Protein AF-A0A529PZ16-F1 (afdb_monomer)

Nearest PDB structures (foldseek):
  6ty7-assembly1_A  TM=3.191E-01  e=8.105E-02  synthetic construct
  8kab-assembly1_h  TM=3.343E-01  e=9.637E-01  Mycolicibacterium smegmatis MC2 155

Mean predicted aligned error: 5.42 Å

Radius of gyration: 17.61 Å; Cα contacts (8 Å, |Δi|>4): 113; chains: 1; bounding box: 40×35×39 Å

Foldseek 3Di:
DEEEEEECRLVVCVVCVVVCVVPYPYYHYYHYNPDDPPDPDDLVVLLVVLVVCVVVVNQQAAPDQGFDDPDDDDLVPDPPDPDPVVVVVVVVVCVVPVVVDGGHHTSNRSND

Solvent-accessible surface area (backbone atoms only — not comparable to full-atom values): 6738 Å² total; per-residue (Å²): 86,73,46,79,31,49,31,63,53,17,38,52,50,59,73,46,40,81,85,32,62,94,55,43,81,51,75,49,70,40,71,52,54,83,72,72,83,94,57,97,62,57,70,70,55,53,36,52,52,27,46,52,39,39,76,71,69,48,23,80,43,59,67,44,88,37,70,56,68,94,66,79,75,58,72,93,78,44,89,88,58,96,45,70,67,61,49,52,53,58,49,49,51,35,73,79,36,58,87,78,56,72,47,41,56,26,24,44,63,70,47,109

Secondary structure (DSSP, 8-state):
-EEEEETHHHHHHHHHHHHHTTT-SEEEEES---S-TT-SS-HHHHHHHHHHHHHTT-TTSBSSS-SPPSSPPPGGG-SS-S-HHHHHHHHHHHHH-GGG---SPBHHHHH-

pLDDT: mean 91.37, std 5.58, range [70.75, 98.06]

Sequence (112 aa):
YYILAHSTGAVIALLASPSMVNRVRRMVLLAPFLEVPDMPVSIATVRRVCAIFCALGLGWLYAAIGPRPKVPPAFEVNKVTSDPARYRRNVGIYEAWPQLALGGPTIRWLKA

Structure (mmCIF, N/CA/C/O backbone):
data_AF-A0A529PZ16-F1
#
_entry.id   AF-A0A529PZ16-F1
#
loop_
_atom_site.group_PDB
_atom_site.id
_atom_site.type_symbol
_atom_site.label_atom_id
_atom_site.label_alt_id
_atom_site.label_comp_id
_atom_site.label_asym_id
_atom_site.label_entity_id
_atom_site.label_seq_id
_atom_site.pdbx_PDB_ins_code
_atom_site.Cartn_x
_atom_site.Cartn_y
_atom_site.Cartn_z
_atom_site.occupancy
_atom_site.B_iso_or_equiv
_atom_site.auth_seq_id
_atom_site.auth_comp_id
_atom_site.auth_asym_id
_atom_site.auth_atom_id
_atom_site.pdbx_PDB_model_num
ATOM 1 N N . TYR A 1 1 ? -26.027 -3.732 4.610 1.00 93.50 1 TYR A N 1
ATOM 2 C CA . TYR A 1 1 ? -24.951 -4.041 3.645 1.00 93.50 1 TYR A CA 1
ATOM 3 C C . TYR A 1 1 ? -23.959 -5.040 4.216 1.00 93.50 1 TYR A C 1
ATOM 5 O O . TYR A 1 1 ? -23.938 -5.252 5.428 1.00 93.50 1 TYR A O 1
ATOM 13 N N . TYR A 1 2 ? -23.150 -5.632 3.341 1.00 95.75 2 TYR A N 1
ATOM 14 C CA . TYR A 1 2 ? -21.996 -6.466 3.673 1.00 95.75 2 TYR A CA 1
ATOM 15 C C . TYR A 1 2 ? -20.755 -5.859 3.017 1.00 95.75 2 TYR A C 1
ATOM 17 O O . TYR A 1 2 ? -20.878 -5.251 1.955 1.00 95.75 2 TYR A O 1
ATOM 25 N N . ILE A 1 3 ? -19.587 -6.014 3.637 1.00 96.31 3 ILE A N 1
ATOM 26 C CA . ILE A 1 3 ? -18.309 -5.572 3.063 1.00 96.31 3 ILE A CA 1
ATOM 27 C C . ILE A 1 3 ? -17.425 -6.794 2.839 1.00 96.31 3 ILE A C 1
ATOM 29 O O . ILE A 1 3 ? -17.225 -7.580 3.762 1.00 96.31 3 ILE A O 1
ATOM 33 N N . LEU A 1 4 ? -16.867 -6.916 1.637 1.00 97.12 4 LEU A N 1
ATOM 34 C CA . LEU A 1 4 ? -15.730 -7.781 1.336 1.00 97.12 4 LEU A CA 1
ATOM 35 C C . LEU A 1 4 ? -14.562 -6.879 0.945 1.00 97.12 4 LEU A C 1
ATOM 37 O O . LEU A 1 4 ? -14.698 -6.072 0.026 1.00 97.12 4 LEU A O 1
ATOM 41 N N . ALA A 1 5 ? -13.437 -6.991 1.642 1.00 96.75 5 ALA A N 1
ATOM 42 C CA . ALA A 1 5 ? -12.282 -6.143 1.385 1.00 96.75 5 ALA A CA 1
ATOM 43 C C . ALA A 1 5 ? -10.964 -6.901 1.565 1.00 96.75 5 ALA A C 1
ATOM 45 O O . ALA A 1 5 ? -10.880 -7.847 2.345 1.00 96.75 5 ALA A O 1
ATOM 46 N N . HIS A 1 6 ? -9.932 -6.461 0.844 1.00 95.69 6 HIS A N 1
ATOM 47 C CA . HIS A 1 6 ? -8.596 -7.055 0.849 1.00 95.69 6 HIS A CA 1
ATOM 48 C C . HIS A 1 6 ? -7.514 -5.985 1.061 1.00 95.69 6 HIS A C 1
ATOM 50 O O . HIS A 1 6 ? -7.685 -4.850 0.603 1.00 95.69 6 HIS A O 1
ATOM 56 N N . SER A 1 7 ? -6.396 -6.340 1.705 1.00 92.12 7 SER A N 1
ATOM 57 C CA . SER A 1 7 ? -5.214 -5.476 1.857 1.00 92.12 7 SER A CA 1
ATOM 58 C C . SER A 1 7 ? -5.558 -4.106 2.458 1.00 92.12 7 SER A C 1
ATOM 60 O O . SER A 1 7 ? -6.174 -4.030 3.525 1.00 92.12 7 SER A O 1
ATOM 62 N N . THR A 1 8 ? -5.202 -3.009 1.789 1.00 91.00 8 THR A N 1
ATOM 63 C CA . THR A 1 8 ? -5.510 -1.644 2.234 1.00 91.00 8 THR A CA 1
ATOM 64 C C . THR A 1 8 ? -7.016 -1.401 2.366 1.00 91.00 8 THR A C 1
ATOM 66 O O . THR A 1 8 ? -7.462 -0.749 3.306 1.00 91.00 8 THR A O 1
ATOM 69 N N . GLY A 1 9 ? -7.835 -1.974 1.480 1.00 94.06 9 GLY A N 1
ATOM 70 C CA . GLY A 1 9 ? -9.290 -1.854 1.584 1.00 94.06 9 GLY A CA 1
ATOM 71 C C . GLY A 1 9 ? -9.829 -2.479 2.872 1.00 94.06 9 GLY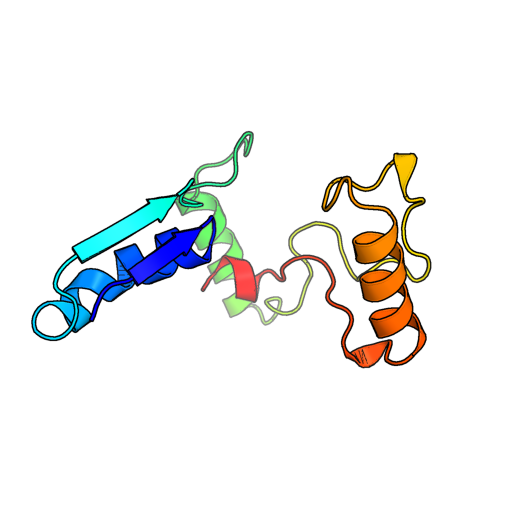 A C 1
ATOM 72 O O . GLY A 1 9 ? -10.776 -1.961 3.460 1.00 94.06 9 GLY A O 1
ATOM 73 N N . ALA A 1 10 ? -9.205 -3.565 3.338 1.00 96.31 10 ALA A N 1
ATOM 74 C CA . ALA A 1 10 ? -9.614 -4.233 4.564 1.00 96.31 10 ALA A CA 1
ATOM 75 C C . ALA A 1 10 ? -9.307 -3.399 5.814 1.00 96.31 10 ALA A C 1
ATOM 77 O O . ALA A 1 10 ? -10.170 -3.288 6.685 1.00 96.31 10 ALA A O 1
ATOM 78 N N . VAL A 1 11 ? -8.130 -2.761 5.885 1.00 94.31 11 VAL A N 1
ATOM 79 C CA . VAL A 1 11 ? -7.803 -1.878 7.019 1.00 94.31 11 VAL A CA 1
ATOM 80 C C . VAL A 1 11 ? -8.646 -0.599 7.004 1.00 94.31 11 VAL A C 1
ATOM 82 O O . VAL A 1 11 ? -9.135 -0.193 8.053 1.00 94.31 11 VAL A O 1
ATOM 85 N N . ILE A 1 12 ? -8.925 -0.016 5.830 1.00 93.31 12 ILE A N 1
ATOM 86 C CA . ILE A 1 12 ? -9.837 1.137 5.708 1.00 93.31 12 ILE A CA 1
ATOM 87 C C . ILE A 1 12 ? -11.225 0.774 6.236 1.00 93.31 12 ILE A C 1
ATOM 89 O O . ILE A 1 12 ? -11.802 1.512 7.033 1.00 93.31 12 ILE A O 1
ATOM 93 N N . ALA A 1 13 ? -11.756 -0.376 5.814 1.00 95.44 13 ALA A N 1
ATOM 94 C CA . ALA A 1 13 ? -13.064 -0.825 6.256 1.00 95.44 13 ALA A CA 1
ATOM 95 C C . ALA A 1 13 ? -13.089 -1.046 7.779 1.00 95.44 13 ALA A C 1
ATOM 97 O O . ALA A 1 13 ? -14.046 -0.638 8.436 1.00 95.44 13 ALA A O 1
ATOM 98 N N . LEU A 1 14 ? -12.030 -1.641 8.341 1.00 94.00 14 LEU A N 1
ATOM 99 C CA . LEU A 1 14 ? -11.882 -1.857 9.781 1.00 94.00 14 LEU A CA 1
ATOM 100 C C . LEU A 1 14 ? -11.859 -0.535 10.565 1.00 94.00 14 LEU A C 1
ATOM 102 O O . LEU A 1 14 ? -12.601 -0.396 11.537 1.00 94.00 14 LEU A O 1
ATOM 106 N N . LEU A 1 15 ? -11.072 0.448 10.115 1.00 93.06 15 LEU A N 1
ATOM 107 C CA . LEU A 1 15 ? -10.975 1.777 10.733 1.00 93.06 15 LEU A CA 1
ATOM 108 C C . LEU A 1 15 ? -12.296 2.551 10.657 1.00 93.06 15 LEU A C 1
ATOM 110 O O . LEU A 1 15 ? -12.661 3.251 11.598 1.00 93.06 15 LEU A O 1
ATOM 114 N N . ALA A 1 16 ? -13.038 2.399 9.561 1.00 94.31 16 ALA A N 1
ATOM 115 C CA . ALA A 1 16 ? -14.351 3.012 9.394 1.00 94.31 16 ALA A CA 1
ATOM 116 C C . ALA A 1 16 ? -15.481 2.243 10.106 1.00 94.31 16 ALA A C 1
ATOM 118 O O . ALA A 1 16 ? -16.609 2.729 10.149 1.00 94.31 16 ALA A O 1
ATOM 119 N N . SER A 1 17 ? -15.231 1.051 10.663 1.00 94.25 17 SER A N 1
ATOM 120 C CA . SER A 1 17 ? -16.298 0.218 11.236 1.00 94.25 17 SER A CA 1
ATOM 121 C C . SER A 1 17 ? -17.178 0.924 12.286 1.00 94.25 17 SER A C 1
ATOM 123 O O . SER A 1 17 ? -18.398 0.742 12.199 1.00 94.25 17 SER A O 1
ATOM 125 N N . PRO A 1 18 ? -16.669 1.801 13.187 1.00 93.75 18 PRO A N 1
ATOM 126 C CA . PRO A 1 18 ? -17.516 2.475 14.175 1.00 93.75 18 PRO A CA 1
ATOM 127 C C . PRO A 1 18 ? -18.559 3.410 13.549 1.00 93.75 18 PRO A C 1
ATOM 129 O O . PRO A 1 18 ? -19.663 3.539 14.072 1.00 93.75 18 PRO A O 1
ATOM 132 N N . SER A 1 19 ? -18.260 4.027 12.400 1.00 94.06 19 SER A N 1
ATOM 133 C CA . SER A 1 19 ? -19.211 4.902 11.697 1.00 94.06 19 SER A CA 1
ATOM 134 C C . SER A 1 19 ? -20.220 4.128 10.839 1.00 94.06 19 SER A C 1
ATOM 136 O O . SER A 1 19 ? -21.186 4.704 10.335 1.00 94.06 19 SER A O 1
ATOM 138 N N . MET A 1 20 ? -20.037 2.811 10.690 1.00 93.69 20 MET A N 1
ATOM 139 C CA . MET A 1 20 ? -20.843 1.955 9.817 1.00 93.69 20 MET A CA 1
ATOM 140 C C . MET A 1 20 ? -21.731 0.951 10.562 1.00 93.69 20 MET A C 1
ATOM 142 O O . MET A 1 20 ? -22.462 0.207 9.903 1.00 93.69 20 MET A O 1
ATOM 146 N N . VAL A 1 21 ? -21.729 0.951 11.899 1.00 90.69 21 VAL A N 1
ATOM 147 C CA . VAL A 1 21 ? -22.442 -0.031 12.747 1.00 90.69 21 VAL A CA 1
ATOM 148 C C . VAL A 1 21 ? -23.928 -0.170 12.378 1.00 90.69 21 VAL A C 1
ATOM 150 O O . VAL A 1 21 ? -24.446 -1.279 12.303 1.00 90.69 21 VAL A O 1
ATOM 153 N N . ASN A 1 22 ? -24.602 0.933 12.039 1.00 93.69 22 ASN A N 1
ATOM 154 C CA . ASN A 1 22 ? -26.031 0.926 11.687 1.00 93.69 22 ASN A CA 1
ATOM 155 C C . ASN A 1 22 ? -26.317 0.567 10.214 1.00 93.69 22 ASN A C 1
ATOM 157 O O . ASN A 1 22 ? -27.475 0.493 9.807 1.00 93.69 22 ASN A O 1
ATOM 161 N N . ARG A 1 23 ? -25.283 0.385 9.380 1.00 93.50 23 ARG A N 1
ATOM 162 C CA . ARG A 1 23 ? -25.414 0.171 7.923 1.00 93.50 23 ARG A CA 1
ATOM 163 C C . ARG A 1 23 ? -24.833 -1.165 7.461 1.00 93.50 23 AR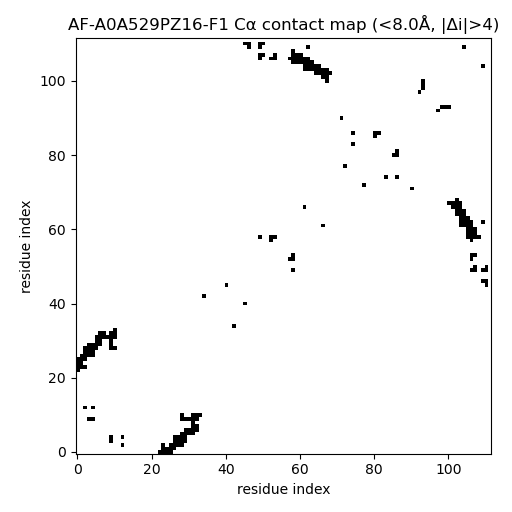G A C 1
ATOM 165 O O . ARG A 1 23 ? -25.336 -1.759 6.497 1.00 93.50 23 ARG A O 1
ATOM 172 N N . VAL A 1 24 ? -23.776 -1.645 8.112 1.00 95.62 24 VAL A N 1
ATOM 173 C CA . VAL A 1 24 ? -23.034 -2.851 7.729 1.00 95.62 24 VAL A CA 1
ATOM 174 C C . VAL A 1 24 ? -23.282 -3.949 8.752 1.00 95.62 24 VAL A C 1
ATOM 176 O O . VAL A 1 24 ? -22.962 -3.805 9.922 1.00 95.62 24 VAL A O 1
ATOM 179 N N . ARG A 1 25 ? -23.843 -5.073 8.295 1.00 95.56 25 ARG A N 1
ATOM 180 C CA . ARG A 1 25 ? -24.201 -6.198 9.166 1.00 95.56 25 ARG A CA 1
ATOM 181 C C . ARG A 1 25 ? -23.020 -7.130 9.430 1.00 95.56 25 ARG A C 1
ATOM 183 O O . ARG A 1 25 ? -22.931 -7.683 10.519 1.00 95.56 25 ARG A O 1
ATOM 190 N N . ARG A 1 26 ? -22.160 -7.360 8.426 1.00 95.25 26 ARG A N 1
ATOM 191 C CA . ARG A 1 26 ? -20.929 -8.171 8.538 1.00 95.25 26 ARG A CA 1
ATOM 192 C C . ARG A 1 26 ? -19.857 -7.692 7.561 1.00 95.25 26 ARG A C 1
ATOM 194 O O . ARG A 1 26 ? -20.178 -7.151 6.499 1.00 95.25 26 ARG A O 1
ATOM 201 N N . MET A 1 27 ? -18.603 -7.955 7.914 1.00 96.50 27 MET A N 1
ATOM 202 C CA . MET A 1 27 ? -17.420 -7.648 7.115 1.00 96.50 27 MET A CA 1
ATOM 203 C C . MET A 1 27 ? -16.572 -8.914 6.965 1.00 96.50 27 MET A C 1
ATOM 205 O O . MET A 1 27 ? -16.343 -9.618 7.945 1.00 96.50 27 MET A O 1
ATOM 209 N N . VAL A 1 28 ? -16.110 -9.192 5.750 1.00 97.19 28 VAL A N 1
ATOM 210 C CA . VAL A 1 28 ? -15.111 -10.220 5.446 1.00 97.19 28 VAL A CA 1
ATOM 211 C C . VAL A 1 28 ? -13.847 -9.488 5.011 1.00 97.19 28 VAL A C 1
ATOM 213 O O . VAL A 1 28 ? -13.833 -8.816 3.979 1.00 97.19 28 VAL A O 1
ATOM 216 N N . LEU A 1 29 ? -12.811 -9.566 5.841 1.00 97.00 29 LEU A N 1
ATOM 217 C CA . LEU A 1 29 ? -11.575 -8.803 5.692 1.00 97.00 29 LEU A CA 1
ATOM 218 C C . LEU A 1 29 ? -10.413 -9.761 5.441 1.00 97.00 29 LEU A C 1
ATOM 220 O O . LEU A 1 29 ? -10.102 -10.596 6.285 1.00 97.00 29 LEU A O 1
ATOM 224 N N . LEU A 1 30 ? -9.784 -9.644 4.275 1.00 96.56 30 LEU A N 1
ATOM 225 C CA . LEU A 1 30 ? -8.710 -10.525 3.823 1.00 96.56 30 LEU A CA 1
ATOM 226 C C . LEU A 1 30 ? -7.368 -9.783 3.864 1.00 96.56 30 LEU A C 1
ATOM 228 O O . LEU A 1 30 ? -7.246 -8.706 3.284 1.00 96.56 30 LEU A O 1
ATOM 232 N N . ALA A 1 31 ? -6.366 -10.370 4.523 1.00 93.06 31 ALA A N 1
ATOM 233 C CA . ALA A 1 31 ? -4.995 -9.848 4.609 1.00 93.06 31 ALA A CA 1
ATOM 234 C C . ALA A 1 31 ? -4.920 -8.326 4.878 1.00 93.06 31 ALA A C 1
ATOM 236 O O . ALA A 1 31 ? -4.356 -7.600 4.060 1.00 93.06 31 ALA A O 1
ATOM 237 N N . PRO A 1 32 ? -5.531 -7.806 5.963 1.00 91.94 32 PRO A N 1
ATOM 238 C CA . PRO A 1 32 ? -5.525 -6.374 6.238 1.00 91.94 32 PRO A CA 1
ATOM 239 C C . PRO A 1 32 ? -4.092 -5.849 6.341 1.00 91.94 32 PRO A C 1
ATOM 241 O O . PRO A 1 32 ? -3.259 -6.416 7.043 1.00 91.94 32 PRO A O 1
ATOM 244 N N . PHE A 1 33 ? -3.813 -4.753 5.636 1.00 88.62 33 PHE A N 1
ATOM 245 C CA . PHE A 1 33 ? -2.497 -4.117 5.649 1.00 88.62 33 PHE A CA 1
ATOM 246 C C . PHE A 1 33 ? -2.317 -3.305 6.939 1.00 88.62 33 PHE A C 1
ATOM 248 O O . PHE A 1 33 ? -2.544 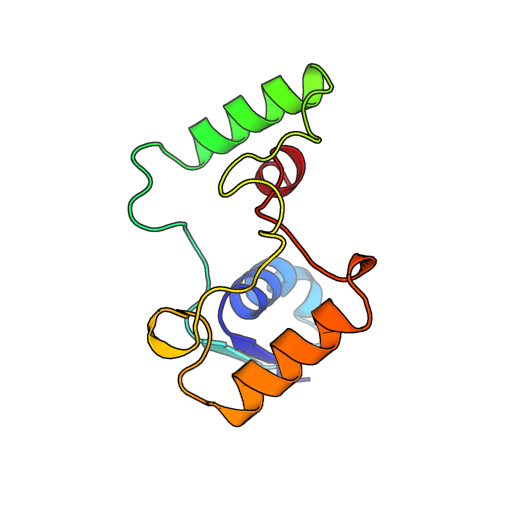-2.097 6.956 1.00 88.62 33 PHE A O 1
ATOM 255 N N . LEU A 1 34 ? -2.011 -4.000 8.037 1.00 84.81 34 LEU A N 1
ATOM 256 C CA . LEU A 1 34 ? -1.879 -3.411 9.374 1.00 84.81 34 LEU A CA 1
ATOM 257 C C . LEU A 1 34 ? -0.533 -2.706 9.571 1.00 84.81 34 LEU A C 1
ATOM 259 O O . LEU A 1 34 ? -0.471 -1.677 10.238 1.00 84.81 34 LEU A O 1
ATOM 263 N N . GLU A 1 35 ? 0.528 -3.246 8.977 1.00 81.25 35 GLU A N 1
ATOM 264 C CA . GLU A 1 35 ? 1.883 -2.716 9.090 1.00 81.25 35 GLU A CA 1
ATOM 265 C C . GLU A 1 35 ? 2.709 -2.995 7.832 1.00 81.25 35 GLU A C 1
ATOM 267 O O . GLU A 1 35 ? 2.357 -3.836 7.002 1.00 81.25 35 GLU A O 1
ATOM 272 N N . VAL A 1 36 ? 3.819 -2.268 7.700 1.00 75.25 36 VAL A N 1
ATOM 273 C CA . VAL A 1 36 ? 4.842 -2.540 6.690 1.00 75.25 36 VAL A CA 1
ATOM 274 C C . VAL A 1 36 ? 5.821 -3.551 7.297 1.00 75.25 36 VAL A C 1
ATOM 276 O O . VAL A 1 36 ? 6.536 -3.175 8.230 1.00 75.25 36 VAL A O 1
ATOM 279 N N . PRO A 1 37 ? 5.864 -4.805 6.813 1.00 70.75 37 PRO A N 1
ATOM 280 C CA . PRO A 1 37 ? 6.806 -5.793 7.325 1.00 70.75 37 PRO A CA 1
ATOM 281 C C . PRO A 1 37 ? 8.254 -5.344 7.078 1.00 70.75 37 PRO A C 1
ATOM 283 O O . PRO A 1 37 ? 8.533 -4.604 6.133 1.00 70.75 37 PRO A O 1
ATOM 286 N N . ASP A 1 38 ? 9.162 -5.783 7.950 1.00 75.75 38 ASP A N 1
ATOM 287 C CA . ASP A 1 38 ? 10.611 -5.544 7.866 1.00 75.75 38 ASP A CA 1
ATOM 288 C C . ASP A 1 38 ? 11.053 -4.071 7.963 1.00 75.75 38 ASP A C 1
ATOM 290 O O . ASP A 1 38 ? 12.158 -3.705 7.554 1.00 75.75 38 ASP A O 1
ATOM 294 N N . MET A 1 39 ? 10.219 -3.200 8.540 1.00 77.62 39 MET A N 1
ATOM 295 C CA . MET A 1 39 ? 10.619 -1.827 8.836 1.00 77.62 39 MET A CA 1
ATOM 296 C C . MET A 1 39 ? 11.433 -1.778 10.147 1.00 77.62 39 MET A C 1
ATOM 298 O O . MET A 1 39 ? 10.894 -2.092 11.207 1.00 77.62 39 MET A O 1
ATOM 302 N N . PRO A 1 40 ? 12.706 -1.329 10.131 1.00 80.12 40 PRO A N 1
ATOM 303 C CA . PRO A 1 40 ? 13.586 -1.361 11.310 1.00 80.12 40 PRO A CA 1
ATOM 304 C C . PRO A 1 40 ? 13.218 -0.324 12.385 1.00 80.12 40 PRO A C 1
ATOM 306 O O . PRO A 1 40 ? 13.859 -0.244 13.430 1.00 80.12 40 PRO A O 1
ATOM 309 N N . VAL A 1 41 ? 12.210 0.510 12.125 1.00 85.69 41 VAL A N 1
ATOM 310 C CA . VAL A 1 41 ? 11.775 1.611 12.986 1.00 85.69 41 VAL A CA 1
ATOM 311 C C . VAL A 1 41 ? 10.287 1.488 13.291 1.00 85.69 41 VAL A C 1
ATOM 313 O O . VAL A 1 41 ? 9.495 1.102 12.437 1.00 85.69 41 VAL A O 1
ATOM 316 N N . SER A 1 42 ? 9.884 1.859 14.507 1.00 88.06 42 SER A N 1
ATOM 317 C CA . SER A 1 42 ? 8.475 1.795 14.901 1.00 88.06 42 SER A CA 1
ATOM 318 C C . SER A 1 42 ? 7.606 2.778 14.107 1.00 88.06 42 SER A C 1
ATOM 320 O O . SER A 1 42 ? 8.019 3.906 13.814 1.00 88.06 42 SER A O 1
ATOM 322 N N . ILE A 1 43 ? 6.351 2.396 13.842 1.00 86.31 43 ILE A N 1
ATOM 323 C CA . ILE A 1 43 ? 5.354 3.234 13.145 1.00 86.31 43 ILE A CA 1
ATOM 324 C C . ILE A 1 43 ? 5.202 4.609 13.821 1.00 86.31 43 ILE A C 1
ATOM 326 O O . ILE A 1 43 ? 5.086 5.635 13.152 1.00 86.31 43 ILE A O 1
ATOM 330 N N . ALA A 1 44 ? 5.258 4.66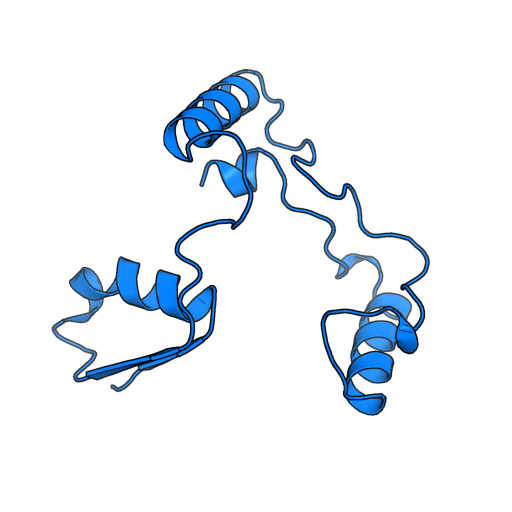2 15.156 1.00 89.62 44 ALA A N 1
ATOM 331 C CA . ALA A 1 44 ? 5.187 5.916 15.908 1.00 89.62 44 ALA A CA 1
ATOM 332 C C . ALA A 1 44 ? 6.363 6.859 15.599 1.00 89.62 44 ALA A C 1
ATOM 334 O O . ALA A 1 44 ? 6.191 8.077 15.512 1.00 89.62 44 ALA A O 1
ATOM 335 N N . THR A 1 45 ? 7.568 6.317 15.422 1.00 91.81 45 THR A N 1
ATOM 336 C CA . THR A 1 45 ? 8.744 7.098 15.021 1.00 91.81 45 THR A CA 1
ATOM 337 C C . THR A 1 45 ? 8.612 7.578 13.581 1.00 91.81 45 THR A C 1
ATOM 339 O O . THR A 1 45 ? 8.808 8.766 13.334 1.00 91.81 45 THR A O 1
ATOM 342 N N . VAL A 1 46 ? 8.171 6.714 12.662 1.00 90.75 46 VAL A N 1
ATOM 343 C CA . VAL A 1 46 ? 7.902 7.088 11.260 1.00 90.75 46 VAL A CA 1
ATOM 344 C C . VAL A 1 46 ? 6.912 8.246 11.185 1.00 90.75 46 VAL A C 1
ATOM 346 O O . VAL A 1 46 ? 7.187 9.248 10.524 1.00 90.75 46 VAL A O 1
ATOM 349 N N . ARG A 1 47 ? 5.800 8.168 11.925 1.00 91.12 47 ARG A N 1
ATOM 350 C CA . ARG A 1 47 ? 4.794 9.238 11.979 1.00 91.12 47 ARG A CA 1
ATOM 351 C C . ARG A 1 47 ? 5.359 10.553 12.508 1.00 91.12 47 ARG A C 1
ATOM 353 O O . ARG A 1 47 ? 5.073 11.598 11.928 1.00 91.12 47 ARG A O 1
ATOM 360 N N . ARG A 1 48 ? 6.160 10.522 13.581 1.00 95.25 48 ARG A N 1
ATOM 361 C CA . ARG A 1 48 ? 6.794 11.729 14.147 1.00 95.25 48 ARG A CA 1
ATOM 362 C C . ARG A 1 48 ? 7.751 12.379 13.155 1.00 95.25 48 ARG A C 1
ATOM 364 O O . ARG A 1 48 ? 7.649 13.579 12.921 1.00 95.25 48 ARG A O 1
ATOM 371 N N . VAL A 1 49 ? 8.621 11.587 12.530 1.00 94.94 49 VAL A N 1
ATOM 372 C CA . VAL A 1 49 ? 9.546 12.074 11.501 1.00 94.94 49 VAL A CA 1
ATOM 373 C C . VAL A 1 49 ? 8.758 12.676 10.335 1.00 94.94 49 VAL A C 1
ATOM 375 O O . VAL A 1 49 ? 8.965 13.840 9.998 1.00 94.94 49 VAL A O 1
ATOM 378 N N . CYS A 1 50 ? 7.774 11.958 9.786 1.00 95.62 50 CYS A N 1
ATOM 379 C CA . CYS A 1 50 ? 6.951 12.471 8.688 1.00 95.62 50 CYS A CA 1
ATOM 380 C C . CYS A 1 50 ? 6.196 13.758 9.066 1.00 95.62 50 CYS A C 1
ATOM 382 O O . CYS A 1 50 ? 6.053 14.652 8.231 1.00 95.62 50 CYS A O 1
ATOM 384 N N . ALA A 1 51 ? 5.741 13.888 10.317 1.00 96.75 51 ALA A N 1
ATOM 385 C CA . ALA A 1 51 ? 5.103 15.105 10.813 1.00 96.75 51 ALA A CA 1
ATOM 386 C C . ALA A 1 51 ? 6.065 16.303 10.832 1.00 96.75 51 ALA A C 1
ATOM 388 O O . ALA A 1 51 ? 5.664 17.377 10.382 1.00 96.75 51 ALA A O 1
ATOM 389 N N . ILE A 1 52 ? 7.316 16.113 11.269 1.00 97.88 52 ILE A N 1
ATOM 390 C CA . ILE A 1 52 ? 8.361 17.150 11.249 1.00 97.88 52 ILE A CA 1
ATOM 391 C C . ILE A 1 52 ? 8.633 17.598 9.811 1.00 97.88 52 ILE A C 1
ATOM 393 O O . ILE A 1 52 ? 8.528 18.783 9.509 1.00 97.88 52 ILE A O 1
ATOM 397 N N . PHE A 1 53 ? 8.889 16.662 8.894 1.00 97.50 53 PHE A N 1
ATOM 398 C CA . PHE A 1 53 ? 9.108 16.992 7.480 1.00 97.50 53 PHE A CA 1
ATOM 399 C C . PHE A 1 53 ? 7.906 17.721 6.865 1.00 97.50 53 PHE A C 1
ATOM 401 O O . PHE A 1 53 ? 8.080 18.685 6.124 1.00 97.50 53 PHE A O 1
ATOM 408 N N . CYS A 1 54 ? 6.676 17.316 7.195 1.00 97.31 54 CYS A N 1
ATOM 409 C CA . CYS A 1 54 ? 5.485 18.032 6.740 1.00 97.31 54 CYS A CA 1
ATOM 410 C C . CYS A 1 54 ? 5.390 19.450 7.320 1.00 97.31 54 CYS A C 1
ATOM 412 O O . CYS A 1 54 ? 4.997 20.354 6.588 1.00 97.31 54 CYS A O 1
ATOM 414 N N . ALA A 1 55 ? 5.746 19.654 8.592 1.00 97.69 55 ALA A N 1
ATOM 415 C CA . ALA A 1 55 ? 5.767 20.980 9.215 1.00 97.69 55 ALA A CA 1
ATOM 416 C C . ALA A 1 55 ? 6.810 21.905 8.564 1.00 97.69 55 ALA A C 1
ATOM 418 O O . ALA A 1 55 ? 6.571 23.099 8.431 1.00 97.69 55 ALA A O 1
ATOM 419 N N . LEU A 1 56 ? 7.917 21.338 8.078 1.00 98.06 56 LEU A N 1
ATOM 420 C CA . LEU A 1 56 ? 8.946 22.039 7.303 1.00 98.06 56 LEU A CA 1
ATOM 421 C C . LEU A 1 56 ? 8.575 22.244 5.819 1.00 98.06 56 LEU A C 1
ATOM 423 O O . LEU A 1 56 ? 9.403 22.701 5.038 1.00 98.06 56 LEU A O 1
ATOM 427 N N . GLY A 1 57 ? 7.362 21.875 5.388 1.00 97.12 57 GLY A N 1
ATOM 428 C CA . GLY A 1 57 ? 6.927 22.002 3.990 1.00 97.12 57 GLY A CA 1
ATOM 429 C C . GLY A 1 57 ? 7.467 20.921 3.041 1.00 97.12 57 GLY A C 1
ATOM 430 O O . GLY A 1 57 ? 7.205 20.961 1.841 1.00 97.12 57 GLY A O 1
ATOM 431 N N . LEU A 1 58 ? 8.158 19.903 3.559 1.00 97.62 58 LEU A N 1
ATOM 432 C CA . LEU A 1 58 ? 8.798 18.829 2.787 1.00 97.62 58 LEU A CA 1
ATOM 433 C C . LEU A 1 58 ? 7.890 17.609 2.558 1.00 97.62 58 LEU A C 1
ATOM 435 O O . LEU A 1 58 ? 8.338 16.555 2.113 1.00 97.62 58 LEU A O 1
ATOM 439 N N . GLY A 1 59 ? 6.590 17.732 2.833 1.00 95.81 59 GLY A N 1
ATOM 440 C CA . GLY A 1 59 ? 5.635 16.625 2.714 1.00 95.81 59 GLY A CA 1
ATOM 441 C C . GLY A 1 59 ? 5.448 16.079 1.289 1.00 95.81 59 GLY A C 1
ATOM 442 O O . GLY A 1 59 ? 4.887 14.999 1.123 1.00 95.81 59 GLY A O 1
ATOM 443 N N . TRP A 1 60 ? 5.883 16.810 0.261 1.00 94.62 60 TRP A N 1
ATOM 444 C CA . TRP A 1 60 ? 5.789 16.399 -1.143 1.00 94.62 60 TRP A CA 1
ATOM 445 C C . TRP A 1 60 ? 6.903 15.436 -1.579 1.00 94.62 60 TRP A C 1
ATOM 447 O O . TRP A 1 60 ? 6.766 14.799 -2.622 1.00 94.62 60 TRP A O 1
ATOM 457 N N . LEU A 1 61 ? 7.980 15.310 -0.798 1.00 95.69 61 LEU A N 1
ATOM 458 C CA . LEU A 1 61 ? 9.079 14.398 -1.107 1.00 95.69 61 LEU A CA 1
ATOM 459 C C . LEU A 1 61 ? 8.620 12.937 -1.033 1.00 95.69 61 LEU A C 1
ATOM 461 O O . LEU A 1 61 ? 7.767 12.581 -0.217 1.00 95.69 61 LEU A O 1
ATOM 465 N N . TYR A 1 62 ? 9.209 12.083 -1.869 1.00 94.12 62 TYR A N 1
ATOM 466 C CA . TYR A 1 62 ? 9.002 10.637 -1.813 1.00 94.12 62 TYR A CA 1
ATOM 467 C C . TYR A 1 62 ? 9.672 10.059 -0.569 1.00 94.12 62 TYR A C 1
ATOM 469 O O . TYR A 1 62 ? 10.855 10.291 -0.337 1.00 94.12 62 TYR A O 1
ATOM 477 N N . ALA A 1 63 ? 8.921 9.292 0.217 1.00 89.19 63 ALA A N 1
ATOM 478 C CA . ALA A 1 63 ? 9.455 8.635 1.404 1.00 89.19 63 ALA A CA 1
ATOM 479 C C . ALA A 1 63 ? 10.142 7.302 1.074 1.00 89.19 63 ALA A C 1
ATOM 481 O O . ALA A 1 63 ? 11.041 6.872 1.788 1.00 89.19 63 ALA A O 1
ATOM 482 N N . ALA A 1 64 ? 9.717 6.650 -0.011 1.00 81.94 64 ALA A N 1
ATOM 483 C CA . ALA A 1 64 ? 10.303 5.415 -0.514 1.00 81.94 64 ALA A CA 1
ATOM 484 C C . ALA A 1 64 ? 10.039 5.272 -2.019 1.00 81.94 64 ALA A C 1
ATOM 486 O O . ALA A 1 64 ? 9.066 5.829 -2.530 1.00 81.94 64 ALA A O 1
ATOM 487 N N . ILE A 1 65 ? 10.878 4.491 -2.713 1.00 81.00 65 ILE A N 1
ATOM 488 C CA . ILE A 1 65 ? 10.733 4.048 -4.121 1.00 81.00 65 ILE A CA 1
ATOM 489 C C . ILE A 1 65 ? 10.858 5.174 -5.172 1.00 81.00 65 ILE A C 1
ATOM 491 O O . ILE A 1 65 ? 11.319 4.915 -6.280 1.00 81.00 65 ILE A O 1
ATOM 495 N N . GLY A 1 66 ? 10.554 6.427 -4.821 1.00 87.50 66 GLY A N 1
ATOM 496 C CA . GLY A 1 66 ? 10.699 7.581 -5.708 1.00 87.50 66 GLY A CA 1
ATOM 497 C C . GLY A 1 66 ? 9.567 7.704 -6.736 1.00 87.50 66 GLY A C 1
ATOM 498 O O . GLY A 1 66 ? 8.545 7.022 -6.624 1.00 87.50 66 GLY A O 1
ATOM 499 N N . PRO A 1 67 ? 9.709 8.589 -7.740 1.00 86.50 67 PRO A N 1
ATOM 500 C CA . PRO A 1 67 ? 8.742 8.692 -8.826 1.00 86.50 67 PRO A CA 1
ATOM 501 C C . PRO A 1 67 ? 8.666 7.384 -9.613 1.00 86.50 67 PRO A C 1
ATOM 503 O O . PRO A 1 67 ? 9.589 6.568 -9.601 1.00 86.50 67 PRO A O 1
ATOM 506 N N . ARG A 1 68 ? 7.562 7.185 -10.335 1.00 83.38 68 ARG A N 1
ATOM 507 C CA . ARG A 1 68 ? 7.409 5.986 -11.156 1.00 83.38 68 ARG A CA 1
ATOM 508 C C . ARG A 1 68 ? 8.528 5.908 -12.211 1.00 83.38 68 ARG A C 1
ATOM 510 O O . ARG A 1 68 ? 8.772 6.907 -12.891 1.00 83.38 68 ARG A O 1
ATOM 517 N N . PRO A 1 69 ? 9.158 4.736 -12.409 1.00 81.31 69 PRO A N 1
ATOM 518 C CA . PRO A 1 69 ? 10.072 4.525 -13.523 1.00 81.31 69 PRO A CA 1
ATOM 519 C C . PRO A 1 69 ? 9.383 4.795 -14.865 1.00 81.31 69 PRO A C 1
ATOM 521 O O . PRO A 1 69 ? 8.239 4.386 -15.072 1.00 81.31 69 PRO A O 1
ATOM 524 N N . LYS A 1 70 ? 10.092 5.452 -15.792 1.00 78.62 70 LYS A N 1
ATOM 525 C CA . LYS A 1 70 ? 9.583 5.727 -17.149 1.00 78.62 70 LYS A CA 1
ATOM 526 C C . LYS A 1 70 ? 9.289 4.447 -17.929 1.00 78.62 70 LYS A C 1
ATOM 528 O O . LYS A 1 70 ? 8.374 4.422 -18.739 1.00 78.62 70 LYS A O 1
ATOM 533 N N . VAL A 1 71 ? 10.072 3.401 -17.672 1.00 82.69 71 VAL A N 1
ATOM 534 C CA . VAL A 1 71 ? 9.933 2.091 -18.304 1.00 82.69 71 VAL A CA 1
ATOM 535 C C . VAL A 1 71 ? 9.430 1.107 -17.250 1.00 82.69 71 VAL A C 1
ATOM 537 O O . VAL A 1 71 ? 10.045 1.009 -16.182 1.00 82.69 71 VAL A O 1
ATOM 540 N N . PRO A 1 72 ? 8.314 0.400 -17.495 1.00 84.31 72 PRO A N 1
ATOM 541 C CA . PRO A 1 72 ? 7.834 -0.614 -16.571 1.00 84.31 72 PRO A CA 1
ATOM 542 C C . PRO A 1 72 ? 8.829 -1.784 -16.492 1.00 84.31 72 PRO A C 1
ATOM 544 O O . PRO A 1 72 ? 9.449 -2.138 -17.495 1.00 84.31 72 PRO A O 1
ATOM 547 N N . PRO A 1 73 ? 8.980 -2.415 -15.315 1.00 86.62 73 PRO A N 1
ATOM 548 C CA . PRO A 1 73 ? 9.803 -3.612 -15.186 1.00 86.62 73 PRO A CA 1
ATOM 549 C C . PRO A 1 73 ? 9.220 -4.735 -16.044 1.00 86.62 73 PRO A C 1
ATOM 551 O O . PRO A 1 73 ? 7.998 -4.829 -16.148 1.00 86.62 73 PRO A O 1
ATOM 554 N N . ALA A 1 74 ? 10.069 -5.596 -16.611 1.00 91.31 74 ALA A N 1
ATOM 555 C CA . ALA A 1 74 ? 9.626 -6.754 -17.388 1.00 91.31 74 ALA A CA 1
ATOM 556 C C . ALA A 1 74 ? 8.639 -7.631 -16.593 1.00 91.31 74 ALA A C 1
ATOM 558 O O . ALA A 1 74 ? 8.713 -7.702 -15.364 1.00 91.31 74 ALA A O 1
ATOM 559 N N . PHE A 1 75 ? 7.729 -8.314 -17.297 1.00 94.25 75 PHE A N 1
ATOM 560 C CA . PHE A 1 75 ? 6.690 -9.144 -16.673 1.00 94.25 75 PHE A CA 1
ATOM 561 C C . PHE A 1 75 ? 7.262 -10.162 -15.673 1.00 94.25 75 PHE A C 1
ATOM 563 O O . PHE A 1 75 ? 6.748 -10.263 -14.561 1.00 94.25 75 PHE A O 1
ATOM 570 N N . GLU A 1 76 ? 8.373 -10.814 -16.030 1.00 93.81 76 GLU A N 1
ATOM 571 C CA . GLU A 1 76 ? 9.041 -11.850 -15.226 1.00 93.81 76 GLU A CA 1
ATOM 572 C C . GLU A 1 76 ? 9.503 -11.374 -13.843 1.00 93.81 76 GLU A C 1
ATOM 574 O O . GLU A 1 76 ? 9.552 -12.149 -12.893 1.00 93.81 76 GLU A O 1
ATOM 579 N N . VAL A 1 77 ? 9.839 -10.088 -13.7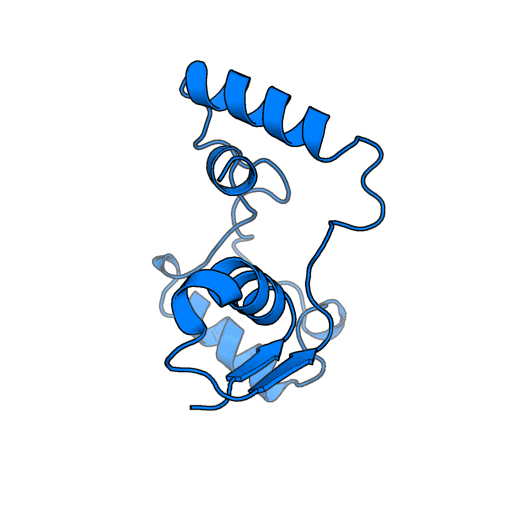06 1.00 92.38 77 VAL A N 1
ATOM 580 C CA . VAL A 1 77 ? 10.298 -9.505 -12.433 1.00 92.38 77 VAL A CA 1
ATOM 581 C C . VAL A 1 77 ? 9.218 -8.659 -11.756 1.00 92.38 77 VAL A C 1
ATOM 583 O O . VAL A 1 77 ? 9.449 -8.069 -10.696 1.00 92.38 77 VAL A O 1
ATOM 586 N N . ASN A 1 78 ? 8.031 -8.564 -12.358 1.00 89.31 78 ASN A N 1
ATOM 587 C CA . ASN A 1 78 ? 6.924 -7.829 -11.775 1.00 89.31 78 ASN A CA 1
ATOM 588 C C . ASN A 1 78 ? 6.324 -8.612 -10.595 1.00 89.31 78 ASN A C 1
ATOM 590 O O . ASN A 1 78 ? 6.017 -9.795 -10.681 1.00 89.31 78 ASN A O 1
ATOM 594 N N . LYS A 1 79 ? 6.105 -7.904 -9.486 1.00 86.19 79 LYS A N 1
ATOM 595 C CA . LYS A 1 79 ? 5.606 -8.482 -8.228 1.00 86.19 79 LYS A CA 1
ATOM 596 C C . LYS A 1 79 ? 4.094 -8.318 -8.032 1.00 86.19 79 LYS A C 1
ATOM 598 O O . LYS A 1 79 ? 3.553 -8.802 -7.047 1.00 86.19 79 LYS A O 1
ATOM 603 N N . VAL A 1 80 ? 3.409 -7.596 -8.925 1.00 86.44 80 VAL A N 1
ATOM 604 C CA . VAL A 1 80 ? 2.012 -7.161 -8.723 1.00 86.44 80 VAL A CA 1
ATOM 605 C C . VAL A 1 80 ? 1.007 -8.150 -9.314 1.00 86.44 80 VAL A C 1
ATOM 607 O O . VAL A 1 80 ? -0.137 -8.220 -8.868 1.00 86.44 80 VAL A O 1
ATOM 610 N N . THR A 1 81 ? 1.398 -8.912 -10.334 1.00 90.94 81 THR A N 1
ATOM 611 C CA . THR A 1 81 ? 0.500 -9.879 -10.974 1.00 90.94 81 THR A CA 1
ATOM 612 C C . THR A 1 81 ? 1.250 -11.003 -11.672 1.00 90.94 81 THR A C 1
ATOM 614 O O . THR A 1 81 ? 2.219 -10.746 -12.369 1.00 90.94 81 THR A O 1
ATOM 617 N N . SER A 1 82 ? 0.760 -12.232 -11.545 1.00 93.88 82 SER A N 1
ATOM 618 C CA . SER A 1 82 ? 1.210 -13.392 -12.322 1.00 93.88 82 SER A CA 1
ATOM 619 C C . SER A 1 82 ? 0.439 -13.587 -13.637 1.00 93.88 82 SER A C 1
ATOM 621 O O . SER A 1 82 ? 0.648 -14.578 -14.326 1.00 93.88 82 SER A O 1
ATOM 623 N N . ASP A 1 83 ? -0.466 -12.669 -13.996 1.00 96.31 83 ASP A N 1
ATOM 624 C CA . ASP A 1 83 ? -1.300 -12.743 -15.200 1.00 96.31 83 ASP A CA 1
ATOM 625 C C . ASP A 1 83 ? -0.712 -11.842 -16.312 1.00 96.31 83 ASP A C 1
ATOM 627 O O . ASP A 1 83 ? -0.740 -10.608 -16.181 1.00 96.31 83 ASP A O 1
ATOM 631 N N . PRO A 1 84 ? -0.213 -12.420 -17.428 1.00 95.62 84 PRO A N 1
ATOM 632 C CA . PRO A 1 84 ? 0.386 -11.655 -18.522 1.00 95.62 84 PRO A CA 1
ATOM 633 C C . PRO A 1 84 ? -0.591 -10.702 -19.220 1.00 95.62 84 PRO A C 1
ATOM 635 O O . PRO A 1 84 ? -0.190 -9.646 -19.719 1.00 95.62 84 PRO A O 1
ATOM 638 N N . ALA A 1 85 ? -1.878 -11.050 -19.295 1.00 97.00 85 ALA A N 1
ATOM 639 C CA . ALA A 1 85 ? -2.892 -10.192 -19.904 1.00 97.00 85 ALA A CA 1
ATOM 640 C C . ALA A 1 85 ? -3.192 -8.989 -19.000 1.00 97.00 85 ALA A C 1
ATOM 642 O O . ALA A 1 85 ? -3.253 -7.852 -19.480 1.00 97.00 85 ALA A O 1
ATOM 643 N N . ARG A 1 86 ? -3.297 -9.213 -17.682 1.00 95.88 86 ARG A N 1
ATOM 644 C CA . ARG A 1 86 ? -3.436 -8.131 -16.694 1.00 95.88 86 ARG A CA 1
ATOM 645 C C . ARG A 1 86 ? -2.236 -7.193 -16.707 1.00 95.88 86 ARG A C 1
ATOM 647 O O . ARG A 1 86 ? -2.436 -5.979 -16.684 1.00 95.88 86 ARG A O 1
ATOM 654 N N . TYR A 1 87 ? -1.021 -7.736 -16.750 1.00 95.50 87 TYR A N 1
ATOM 655 C CA . TYR A 1 87 ? 0.194 -6.929 -16.822 1.00 95.50 87 TYR A CA 1
ATOM 656 C C . TYR A 1 87 ? 0.193 -6.031 -18.064 1.00 95.50 87 TYR A C 1
ATOM 658 O O . TYR A 1 87 ? 0.286 -4.811 -17.921 1.00 95.50 87 TYR A O 1
ATOM 666 N N . ARG A 1 88 ? -0.008 -6.605 -19.261 1.00 95.06 88 ARG A N 1
ATOM 667 C CA . ARG A 1 88 ? -0.024 -5.845 -20.525 1.00 95.06 88 ARG A CA 1
ATOM 668 C C . ARG A 1 88 ? -1.085 -4.750 -20.528 1.00 95.06 88 ARG A C 1
ATOM 670 O O . ARG A 1 88 ? -0.790 -3.622 -20.908 1.00 95.06 88 ARG A O 1
ATOM 677 N N . ARG A 1 89 ? -2.296 -5.048 -20.046 1.00 95.25 89 ARG A N 1
ATOM 678 C CA . ARG A 1 89 ? -3.364 -4.046 -19.921 1.00 95.25 89 ARG A CA 1
ATOM 679 C C . ARG A 1 89 ? -2.957 -2.894 -19.002 1.00 95.25 89 ARG A C 1
ATOM 681 O O . ARG A 1 89 ? -3.132 -1.737 -19.364 1.00 95.25 89 ARG A O 1
ATOM 688 N N . ASN A 1 90 ? -2.434 -3.199 -17.814 1.00 93.50 90 ASN A N 1
ATOM 689 C CA . ASN A 1 90 ? -2.060 -2.171 -16.844 1.00 93.50 90 ASN A CA 1
ATOM 690 C C . ASN A 1 90 ? -0.887 -1.315 -17.346 1.00 93.50 90 ASN A C 1
ATOM 692 O O . ASN A 1 90 ? -0.890 -0.109 -17.126 1.00 93.50 90 ASN A O 1
ATOM 696 N N . VAL A 1 91 ? 0.090 -1.920 -18.028 1.00 92.69 91 VAL A N 1
ATOM 697 C CA . VAL A 1 91 ? 1.185 -1.192 -18.684 1.00 92.69 91 VAL A CA 1
ATOM 698 C C . VAL A 1 91 ? 0.648 -0.262 -19.772 1.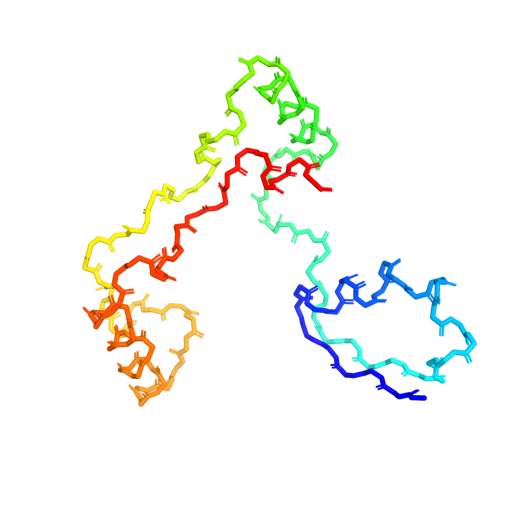00 92.69 91 VAL A C 1
ATOM 700 O O . VAL A 1 91 ? 0.935 0.931 -19.719 1.00 92.69 91 VAL A O 1
ATOM 703 N N . GLY A 1 92 ? -0.212 -0.762 -20.664 1.00 94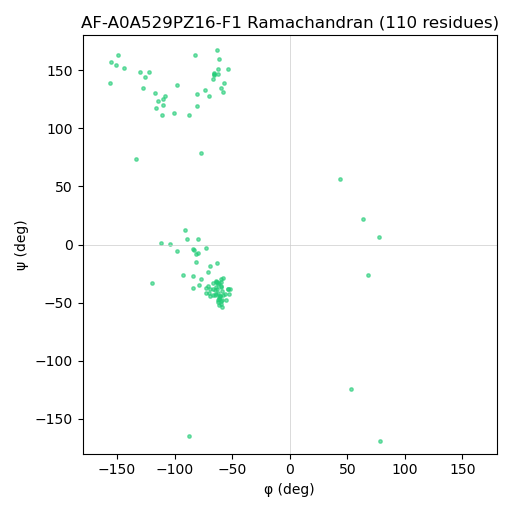.00 92 GLY A N 1
ATOM 704 C CA . GLY A 1 92 ? -0.782 0.034 -21.755 1.00 94.00 92 GLY A CA 1
ATOM 705 C C . GLY A 1 92 ? -1.587 1.252 -21.285 1.00 94.00 92 GLY A C 1
ATOM 706 O O . GLY A 1 92 ? -1.551 2.295 -21.930 1.00 94.00 92 GLY A O 1
ATOM 707 N N . ILE A 1 93 ? -2.259 1.173 -20.126 1.00 92.88 93 ILE A N 1
ATOM 708 C CA . ILE A 1 93 ? -2.939 2.338 -19.526 1.00 92.88 93 ILE A CA 1
ATOM 709 C C . ILE A 1 93 ? -1.937 3.458 -19.225 1.00 92.88 93 ILE A C 1
ATOM 711 O O . ILE A 1 93 ? -2.221 4.619 -19.506 1.00 92.88 93 ILE A O 1
ATOM 715 N N . TYR A 1 94 ? -0.776 3.125 -18.662 1.00 90.19 94 TYR A N 1
ATOM 716 C CA . TYR A 1 94 ? 0.238 4.120 -18.309 1.00 90.19 94 TYR A CA 1
ATOM 717 C C . TYR A 1 94 ? 1.023 4.628 -19.515 1.00 90.19 94 TYR A C 1
ATOM 719 O O . TYR A 1 94 ? 1.461 5.772 -19.500 1.00 90.19 94 TYR A O 1
ATOM 727 N N . GLU A 1 95 ? 1.195 3.805 -20.548 1.00 91.25 95 GLU A N 1
ATOM 728 C CA . GLU A 1 95 ? 1.793 4.240 -21.813 1.00 91.25 95 GLU A CA 1
ATOM 729 C C . GLU A 1 95 ? 0.888 5.243 -22.534 1.00 91.25 95 GLU A C 1
ATOM 731 O O . GLU A 1 95 ? 1.363 6.278 -22.996 1.00 91.25 95 GLU A O 1
ATOM 736 N N . ALA A 1 96 ? -0.422 4.974 -22.571 1.00 94.50 96 ALA A N 1
ATOM 737 C CA . ALA A 1 96 ? -1.406 5.879 -23.159 1.00 94.50 96 ALA A CA 1
ATOM 738 C C . ALA A 1 96 ? -1.625 7.146 -22.314 1.00 94.50 96 ALA A C 1
ATOM 740 O O . ALA A 1 96 ? -1.837 8.225 -22.863 1.00 94.50 96 ALA A O 1
ATOM 741 N N . TRP A 1 97 ? -1.566 7.024 -20.984 1.00 93.69 97 TRP A N 1
ATOM 742 C CA . TRP A 1 97 ? -1.857 8.110 -20.045 1.00 93.69 97 TRP A CA 1
ATOM 743 C C . TRP A 1 97 ? -0.794 8.221 -18.940 1.00 93.69 97 TRP A C 1
ATOM 745 O O . TRP A 1 97 ? -1.065 7.886 -17.777 1.00 93.69 97 TRP A O 1
ATOM 755 N N . PRO A 1 98 ? 0.416 8.722 -19.255 1.00 89.12 98 PRO A N 1
ATOM 756 C CA . PRO A 1 98 ? 1.525 8.775 -18.300 1.00 89.12 98 PRO A CA 1
ATOM 757 C C . PRO A 1 98 ? 1.216 9.564 -17.021 1.00 89.12 98 PRO A C 1
ATOM 759 O O . PRO A 1 98 ? 1.733 9.245 -15.953 1.00 89.12 98 PRO A O 1
ATOM 762 N N . GLN A 1 99 ? 0.336 10.563 -17.096 1.00 89.56 99 GLN A N 1
ATOM 763 C CA . GLN A 1 99 ? -0.079 11.383 -15.956 1.00 89.56 99 GLN A CA 1
ATOM 764 C C . GLN A 1 99 ? -0.929 10.632 -14.919 1.00 89.56 99 GLN A C 1
ATOM 766 O O . GLN A 1 99 ? -1.056 11.096 -13.790 1.00 89.56 99 GLN A O 1
ATOM 771 N N . LEU A 1 100 ? -1.518 9.486 -15.282 1.00 89.75 100 LEU A N 1
ATOM 772 C CA . LEU A 1 100 ? -2.262 8.629 -14.347 1.00 89.75 100 LEU A CA 1
ATOM 773 C C . LEU A 1 100 ? -1.341 7.689 -13.561 1.00 89.75 100 LEU A C 1
ATOM 775 O O . LEU A 1 100 ? -1.793 6.937 -12.694 1.00 89.75 100 LEU A O 1
ATOM 779 N N . ALA A 1 101 ? -0.050 7.687 -13.883 1.00 87.25 101 ALA A N 1
ATOM 780 C CA . ALA A 1 101 ? 0.902 6.775 -13.297 1.00 87.25 101 ALA A CA 1
ATOM 781 C C . ALA A 1 101 ? 1.354 7.256 -11.910 1.00 87.25 101 ALA A C 1
ATOM 783 O O . ALA A 1 101 ? 1.764 8.398 -11.722 1.00 87.25 101 ALA A O 1
ATOM 784 N N . LEU A 1 102 ? 1.296 6.356 -10.927 1.00 87.00 102 LEU A N 1
ATOM 785 C CA . LEU A 1 102 ? 1.671 6.644 -9.543 1.00 87.00 102 LEU A 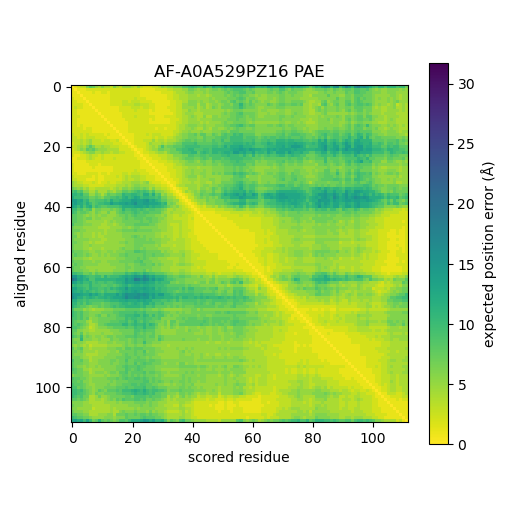CA 1
ATOM 786 C C . LEU A 1 102 ? 3.099 6.170 -9.257 1.00 87.00 102 LEU A C 1
ATOM 788 O O . LEU A 1 102 ? 3.491 5.074 -9.672 1.00 87.00 102 LEU A O 1
ATOM 792 N N . GLY A 1 103 ? 3.858 7.010 -8.551 1.00 88.69 103 GLY A N 1
ATOM 793 C CA . GLY A 1 103 ? 5.142 6.656 -7.949 1.00 88.69 103 GLY A CA 1
ATOM 794 C C . GLY A 1 103 ? 4.979 6.056 -6.552 1.00 88.69 103 GLY A C 1
ATOM 795 O O . GLY A 1 103 ? 3.886 5.660 -6.145 1.00 88.69 103 GLY A O 1
ATOM 796 N N . GLY A 1 104 ? 6.082 6.007 -5.810 1.00 90.38 104 GLY A N 1
ATOM 797 C CA . GLY A 1 104 ? 6.084 5.637 -4.401 1.00 90.38 104 GLY A CA 1
ATOM 798 C C . GLY A 1 104 ? 5.294 6.617 -3.520 1.00 90.38 104 GLY A C 1
ATOM 799 O O . GLY A 1 104 ? 4.935 7.716 -3.951 1.00 90.38 104 GLY A O 1
ATOM 800 N N . PRO A 1 105 ? 5.014 6.244 -2.264 1.00 91.06 105 PRO A N 1
ATOM 801 C CA . PRO A 1 105 ? 4.322 7.126 -1.335 1.00 91.06 105 PRO A CA 1
ATOM 802 C C . PRO A 1 105 ? 5.182 8.349 -0.980 1.00 91.06 105 PRO A C 1
ATOM 804 O O . PRO A 1 105 ? 6.399 8.255 -0.794 1.00 91.06 105 PRO A O 1
ATOM 807 N N . THR A 1 106 ? 4.539 9.508 -0.845 1.00 94.69 106 THR A N 1
ATOM 808 C CA . THR A 1 106 ? 5.181 10.723 -0.323 1.00 94.69 106 THR A CA 1
ATOM 809 C C . THR A 1 106 ? 5.212 10.726 1.204 1.00 94.69 106 THR A C 1
ATOM 811 O O . THR A 1 106 ? 4.458 10.003 1.858 1.00 94.69 106 THR A O 1
ATOM 814 N N . ILE A 1 107 ? 6.048 11.579 1.797 1.00 95.56 107 ILE A N 1
ATOM 815 C CA . ILE A 1 107 ? 6.109 11.778 3.253 1.00 95.56 107 ILE A CA 1
ATOM 816 C C . ILE A 1 107 ? 4.732 12.163 3.809 1.00 95.56 107 ILE A C 1
ATOM 818 O O . ILE A 1 107 ? 4.299 11.646 4.839 1.00 95.56 107 ILE A O 1
ATOM 822 N N . ARG A 1 108 ? 4.007 13.046 3.115 1.00 94.75 108 ARG A N 1
ATOM 823 C CA . ARG A 1 108 ? 2.655 13.444 3.519 1.00 94.75 108 ARG A CA 1
ATOM 824 C C . ARG A 1 108 ? 1.653 12.298 3.413 1.00 94.75 108 ARG A C 1
ATOM 826 O O . ARG A 1 108 ? 0.758 12.238 4.247 1.00 94.75 108 ARG A O 1
ATOM 833 N N . TRP A 1 109 ? 1.816 11.402 2.441 1.00 91.69 109 TRP A N 1
ATOM 834 C CA . TRP A 1 109 ? 0.996 10.194 2.343 1.00 91.69 109 TRP A CA 1
ATOM 835 C C . TRP A 1 109 ? 1.229 9.259 3.536 1.00 91.69 109 TRP A C 1
ATOM 837 O O . TRP A 1 109 ? 0.262 8.789 4.114 1.00 91.69 109 TRP A O 1
ATOM 847 N N . LEU A 1 110 ? 2.484 9.053 3.963 1.00 89.31 110 LEU A N 1
ATOM 848 C CA . LEU A 1 110 ? 2.799 8.213 5.133 1.00 89.31 110 LEU A CA 1
ATOM 849 C C . LEU A 1 110 ? 2.395 8.827 6.480 1.00 89.31 110 LEU 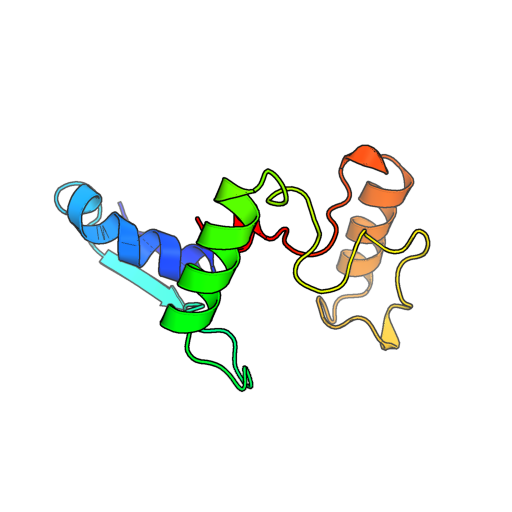A C 1
ATOM 851 O O . LEU A 1 110 ? 2.250 8.106 7.465 1.00 89.31 110 LEU A O 1
ATOM 855 N N . LYS A 1 111 ? 2.269 10.155 6.558 1.00 91.00 111 LYS A N 1
ATOM 856 C CA . LYS A 1 111 ? 1.813 10.844 7.773 1.00 91.00 111 LYS A CA 1
ATOM 857 C C . LYS A 1 111 ? 0.307 10.658 8.018 1.00 91.00 111 LYS A C 1
ATOM 859 O O . LYS A 1 111 ? -0.091 10.657 9.186 1.00 91.00 111 LYS A O 1
ATOM 864 N N . ALA A 1 112 ? -0.482 10.649 6.939 1.00 80.00 112 ALA A N 1
ATOM 865 C CA . ALA A 1 112 ? -1.948 10.660 6.955 1.00 80.00 112 ALA A CA 1
ATOM 866 C C . ALA A 1 112 ? -2.519 9.430 7.671 1.00 80.00 112 ALA A C 1
ATOM 868 O O . ALA A 1 112 ? -3.464 9.633 8.466 1.00 80.00 112 ALA A O 1
#